Protein AF-A0A931LG82-F1 (afdb_monomer_lite)

pLDDT: mean 86.35, std 8.98, range [52.28, 95.19]

Sequence (62 aa):
MLNTAARLQEYAKRTGFDLVVSGTLLERLALPPAIEATVCGELELRGKAARVAAYGLGRSVR

Radius of gyration: 11.79 Å; chains: 1; bounding box: 29×21×29 Å

Structure (mmCIF, N/CA/C/O backbone):
data_AF-A0A931LG82-F1
#
_entry.id   AF-A0A931LG82-F1
#
loop_
_atom_site.group_PDB
_atom_site.id
_atom_site.type_symbol
_atom_site.label_atom_id
_atom_site.label_alt_id
_atom_site.label_comp_id
_atom_site.label_asym_id
_atom_site.label_entity_id
_atom_site.label_seq_id
_atom_site.pdbx_PDB_ins_code
_atom_site.Cartn_x
_atom_site.Cartn_y
_atom_site.Cartn_z
_atom_site.occupancy
_atom_site.B_iso_or_equiv
_atom_site.auth_seq_id
_atom_site.auth_comp_id
_atom_site.auth_asym_id
_atom_site.auth_atom_id
_atom_site.pdbx_PDB_model_num
ATOM 1 N N . MET A 1 1 ? 16.163 -15.017 -7.315 1.00 52.28 1 MET A N 1
ATOM 2 C CA . MET A 1 1 ? 15.647 -13.744 -7.872 1.00 52.28 1 MET A CA 1
ATOM 3 C C . MET A 1 1 ? 14.686 -13.135 -6.858 1.00 52.28 1 MET A C 1
ATOM 5 O O . MET A 1 1 ? 13.746 -13.813 -6.477 1.00 52.28 1 MET A O 1
ATOM 9 N N . LEU A 1 2 ? 14.942 -11.916 -6.372 1.00 57.19 2 LEU A N 1
ATOM 10 C CA . LEU A 1 2 ? 14.079 -11.229 -5.399 1.00 57.19 2 LEU A CA 1
ATOM 11 C C . LEU A 1 2 ? 12.958 -10.495 -6.155 1.00 57.19 2 LEU A C 1
ATOM 13 O O . LEU A 1 2 ? 13.246 -9.566 -6.913 1.00 57.19 2 LEU A O 1
ATOM 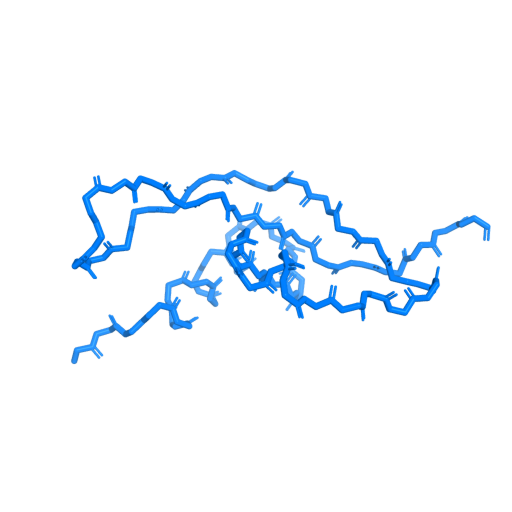17 N N . ASN A 1 3 ? 11.709 -10.941 -6.003 1.00 82.12 3 ASN A N 1
ATOM 18 C CA . ASN A 1 3 ? 10.549 -10.324 -6.653 1.00 82.12 3 ASN A CA 1
ATOM 19 C C . ASN A 1 3 ? 10.067 -9.077 -5.876 1.00 82.12 3 ASN A C 1
ATOM 21 O O . ASN A 1 3 ? 10.546 -8.779 -4.780 1.00 82.12 3 ASN A O 1
ATOM 25 N N . THR A 1 4 ? 9.137 -8.315 -6.455 1.00 83.56 4 THR A N 1
ATOM 26 C CA . THR A 1 4 ? 8.587 -7.085 -5.859 1.00 83.56 4 THR A CA 1
ATOM 27 C C . THR A 1 4 ? 8.057 -7.279 -4.436 1.00 83.56 4 THR A C 1
ATOM 29 O O . THR A 1 4 ? 8.295 -6.420 -3.591 1.00 83.56 4 THR A O 1
ATOM 32 N N . ALA A 1 5 ? 7.406 -8.411 -4.151 1.00 84.94 5 ALA A N 1
ATOM 33 C CA . ALA A 1 5 ? 6.852 -8.699 -2.829 1.00 84.94 5 ALA A CA 1
ATOM 34 C C . ALA A 1 5 ? 7.946 -8.779 -1.755 1.00 84.94 5 ALA A C 1
ATOM 36 O O . ALA A 1 5 ? 7.820 -8.183 -0.690 1.00 84.94 5 ALA A O 1
ATOM 37 N N . ALA A 1 6 ? 9.069 -9.429 -2.061 1.00 88.06 6 ALA A N 1
ATOM 38 C CA . ALA A 1 6 ? 10.159 -9.558 -1.102 1.00 88.06 6 ALA A CA 1
ATOM 39 C C . ALA A 1 6 ? 10.879 -8.221 -0.823 1.00 88.06 6 ALA A C 1
ATOM 41 O O . ALA A 1 6 ? 11.348 -7.995 0.290 1.00 88.06 6 ALA A O 1
ATOM 42 N N . ARG A 1 7 ? 10.913 -7.289 -1.790 1.00 86.25 7 ARG A N 1
ATOM 43 C CA . ARG A 1 7 ? 11.388 -5.913 -1.541 1.00 86.25 7 ARG A CA 1
ATOM 44 C C . ARG A 1 7 ? 10.431 -5.104 -0.669 1.00 86.25 7 ARG A C 1
ATOM 46 O O . ARG A 1 7 ? 10.894 -4.373 0.198 1.00 86.25 7 ARG A O 1
ATOM 53 N N . LEU A 1 8 ? 9.123 -5.240 -0.888 1.00 87.19 8 LEU A N 1
ATOM 54 C CA . LEU A 1 8 ? 8.107 -4.599 -0.049 1.00 87.19 8 LEU A CA 1
ATOM 55 C C . LEU A 1 8 ? 8.192 -5.104 1.397 1.00 87.19 8 LEU A C 1
ATOM 57 O O . LEU A 1 8 ? 8.153 -4.303 2.324 1.00 87.19 8 LEU A O 1
ATOM 61 N N . GLN A 1 9 ? 8.396 -6.410 1.591 1.00 87.38 9 GLN A N 1
ATOM 62 C CA . GLN A 1 9 ? 8.560 -7.000 2.920 1.00 87.38 9 GLN A CA 1
ATOM 63 C C . GLN A 1 9 ? 9.820 -6.495 3.636 1.00 87.38 9 GLN A C 1
ATOM 65 O O . GLN A 1 9 ? 9.776 -6.179 4.822 1.00 87.38 9 GLN A O 1
ATOM 70 N N . GLU A 1 10 ? 10.948 -6.400 2.932 1.00 88.12 10 GLU A N 1
ATOM 71 C CA . GLU A 1 10 ? 12.169 -5.821 3.502 1.00 88.12 10 GLU A CA 1
ATOM 72 C C . GLU A 1 10 ? 11.973 -4.344 3.879 1.00 88.12 10 GLU A C 1
ATOM 74 O O . GLU A 1 10 ? 12.481 -3.886 4.899 1.00 88.12 10 GLU A O 1
ATOM 79 N N . TYR A 1 11 ? 11.194 -3.601 3.092 1.00 86.94 11 TYR A N 1
ATOM 80 C CA . TYR A 1 11 ? 10.869 -2.208 3.387 1.00 86.94 11 TYR A CA 1
ATOM 81 C C . TYR A 1 11 ? 9.960 -2.054 4.610 1.00 86.94 11 TYR A C 1
ATOM 83 O O . TYR A 1 11 ? 10.199 -1.182 5.444 1.00 86.94 11 TYR A O 1
ATOM 91 N N . ALA A 1 12 ? 8.968 -2.934 4.761 1.00 87.00 12 ALA A N 1
ATOM 92 C CA . ALA A 1 12 ? 8.089 -2.993 5.928 1.00 87.00 12 ALA A CA 1
ATOM 93 C C . ALA A 1 12 ? 8.897 -3.117 7.233 1.00 87.00 12 ALA A C 1
ATOM 95 O O . ALA A 1 12 ? 8.753 -2.299 8.142 1.00 87.00 12 ALA A O 1
ATOM 96 N N . LYS A 1 13 ? 9.877 -4.035 7.264 1.00 86.56 13 LYS A N 1
ATOM 97 C CA . LYS A 1 13 ? 10.784 -4.222 8.415 1.00 86.56 13 LYS A CA 1
ATOM 98 C C . LYS A 1 13 ? 11.560 -2.962 8.807 1.00 86.56 13 LYS A C 1
ATOM 100 O O . LYS A 1 13 ? 11.896 -2.798 9.973 1.00 86.56 13 LYS A O 1
ATOM 105 N N . ARG A 1 14 ? 11.882 -2.093 7.843 1.00 86.50 14 ARG A N 1
ATOM 106 C CA . ARG A 1 14 ? 12.673 -0.867 8.068 1.00 86.50 14 ARG A CA 1
ATOM 107 C C . ARG A 1 14 ? 11.830 0.334 8.472 1.00 86.50 14 ARG A C 1
ATOM 109 O O . ARG A 1 14 ? 12.358 1.266 9.063 1.00 86.50 14 ARG A O 1
ATOM 116 N N . THR A 1 15 ? 10.554 0.331 8.105 1.00 81.00 15 THR A N 1
ATOM 117 C CA . THR A 1 15 ? 9.649 1.478 8.259 1.00 81.00 15 THR A CA 1
ATOM 118 C C . THR A 1 15 ? 8.690 1.329 9.437 1.00 81.00 15 THR A C 1
ATOM 120 O O . THR A 1 15 ? 7.986 2.278 9.761 1.00 81.00 15 THR A O 1
ATOM 123 N N . GLY A 1 16 ? 8.676 0.165 10.096 1.00 82.94 16 GLY A N 1
ATOM 124 C CA . GLY A 1 16 ? 7.818 -0.101 11.253 1.00 82.94 16 GLY A CA 1
ATOM 125 C C . GLY A 1 16 ? 6.353 -0.362 10.893 1.00 82.94 16 GLY A C 1
ATOM 126 O O . GLY A 1 16 ? 5.523 -0.448 11.790 1.00 82.94 16 GLY A O 1
ATOM 127 N N . PHE A 1 17 ? 6.030 -0.496 9.603 1.00 85.62 17 PHE A N 1
ATOM 128 C CA . PHE A 1 17 ? 4.705 -0.910 9.148 1.00 85.62 17 PHE A CA 1
ATOM 129 C C . PHE A 1 17 ? 4.618 -2.435 9.085 1.00 85.62 17 PHE A C 1
ATOM 131 O O . PHE A 1 17 ? 5.488 -3.082 8.504 1.00 85.62 17 PHE A O 1
ATOM 138 N N . ASP A 1 18 ? 3.525 -3.001 9.597 1.00 86.31 18 ASP A N 1
ATOM 139 C CA . ASP A 1 18 ? 3.264 -4.446 9.524 1.00 86.31 18 ASP A CA 1
ATOM 140 C C . ASP A 1 18 ? 2.933 -4.911 8.096 1.00 86.31 18 ASP A C 1
ATOM 142 O O . ASP A 1 18 ? 3.231 -6.044 7.709 1.00 86.31 18 ASP A O 1
ATOM 146 N N . LEU A 1 19 ? 2.331 -4.028 7.291 1.00 89.88 19 LEU A N 1
ATOM 147 C CA . LEU A 1 19 ? 1.927 -4.304 5.917 1.00 89.88 19 LEU A CA 1
ATOM 148 C C . LEU A 1 19 ? 2.250 -3.118 5.009 1.00 89.88 19 LEU A C 1
ATOM 150 O O . LEU A 1 19 ? 1.821 -1.994 5.261 1.00 89.88 19 LEU A O 1
ATOM 154 N N . VAL A 1 20 ? 2.970 -3.388 3.918 1.00 93.00 20 VAL A N 1
ATOM 155 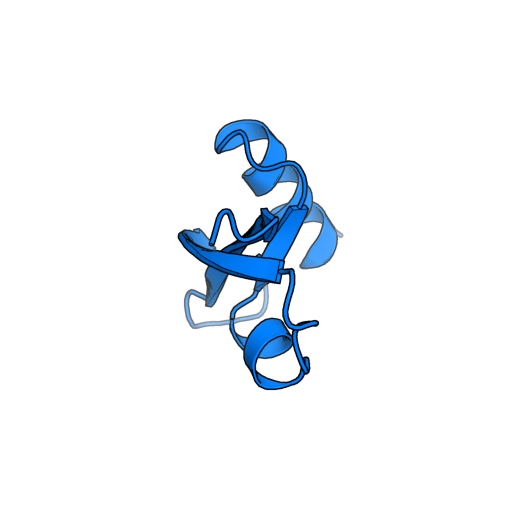C CA . VAL A 1 20 ? 3.320 -2.396 2.893 1.00 93.00 20 VAL A CA 1
ATOM 156 C C . VAL A 1 20 ? 2.880 -2.885 1.520 1.00 93.00 20 VAL A C 1
ATOM 158 O O . VAL A 1 20 ? 3.114 -4.037 1.149 1.00 93.00 20 VAL A O 1
ATOM 161 N N . VAL A 1 21 ? 2.285 -1.987 0.738 1.00 93.06 21 VAL A N 1
ATOM 162 C CA . VAL A 1 21 ? 1.853 -2.242 -0.639 1.00 93.06 21 VAL A CA 1
ATOM 163 C C . VAL A 1 21 ? 2.497 -1.254 -1.604 1.00 93.06 21 VAL A C 1
ATOM 165 O O . VAL A 1 21 ? 2.807 -0.118 -1.253 1.00 93.06 21 VAL A O 1
ATOM 168 N N . SER A 1 22 ? 2.693 -1.675 -2.853 1.00 91.75 22 SER A N 1
ATOM 169 C CA . SER A 1 22 ? 3.079 -0.754 -3.926 1.00 91.75 22 SER A CA 1
ATOM 170 C C . SER A 1 22 ? 1.883 0.080 -4.388 1.00 91.75 22 SER A C 1
ATOM 172 O O . SER A 1 22 ? 0.790 -0.474 -4.503 1.00 91.75 22 SER A O 1
ATOM 174 N N . GLY A 1 23 ? 2.106 1.330 -4.797 1.00 91.38 23 GLY A N 1
ATOM 175 C CA . GLY A 1 23 ? 1.068 2.212 -5.350 1.00 91.38 23 GLY A CA 1
ATOM 176 C C . GLY A 1 23 ? 0.276 1.580 -6.496 1.00 91.38 23 GLY A C 1
ATOM 177 O O . GLY A 1 23 ? -0.945 1.565 -6.461 1.00 91.38 23 GLY A O 1
ATOM 178 N N . THR A 1 24 ? 0.952 0.898 -7.428 1.00 88.94 24 THR A N 1
ATOM 179 C CA . THR A 1 24 ? 0.285 0.188 -8.539 1.00 88.94 24 THR A CA 1
ATOM 180 C C . THR A 1 24 ? -0.705 -0.889 -8.076 1.00 88.94 24 THR A C 1
ATOM 182 O O . THR A 1 24 ? -1.663 -1.200 -8.776 1.00 88.94 24 THR A O 1
ATOM 185 N N . LEU A 1 25 ? -0.453 -1.524 -6.925 1.00 90.25 25 LEU A N 1
ATOM 186 C CA . LEU A 1 25 ? -1.391 -2.491 -6.353 1.00 90.25 25 LEU A CA 1
ATOM 187 C C . LEU A 1 25 ? -2.516 -1.760 -5.620 1.00 90.25 25 LEU A C 1
ATOM 189 O O . LEU A 1 25 ? -3.670 -2.134 -5.785 1.00 90.25 25 LEU A O 1
ATOM 193 N N . LEU A 1 26 ? -2.185 -0.709 -4.867 1.00 93.31 26 LEU A N 1
ATOM 194 C CA . LEU A 1 26 ? -3.155 0.114 -4.150 1.00 93.31 26 LEU A CA 1
ATOM 195 C C . LEU A 1 26 ? -4.224 0.699 -5.086 1.00 93.31 26 LEU A C 1
ATOM 197 O O . LEU A 1 26 ? -5.402 0.610 -4.776 1.00 93.31 26 LEU A O 1
ATOM 201 N N . GLU A 1 27 ? -3.835 1.191 -6.264 1.00 91.75 27 GLU A N 1
ATOM 202 C CA . GLU A 1 27 ? -4.751 1.705 -7.301 1.00 91.75 27 GLU A CA 1
ATOM 203 C C . GLU A 1 27 ? -5.775 0.669 -7.791 1.00 91.75 27 GLU A C 1
ATOM 205 O O . GLU A 1 27 ? -6.825 1.024 -8.321 1.00 91.75 27 GLU A O 1
ATOM 210 N N . ARG A 1 28 ? -5.470 -0.623 -7.638 1.00 93.56 28 ARG A N 1
ATOM 211 C CA . ARG A 1 28 ? -6.325 -1.736 -8.074 1.00 93.56 28 ARG A CA 1
ATOM 212 C C . ARG A 1 28 ? -7.098 -2.367 -6.917 1.00 93.56 28 ARG A C 1
ATOM 214 O O . ARG A 1 28 ? -7.898 -3.269 -7.156 1.00 93.56 28 ARG A O 1
ATOM 221 N N . LEU A 1 29 ? -6.840 -1.939 -5.682 1.00 91.00 29 LEU A N 1
ATOM 222 C CA . LEU A 1 29 ? -7.483 -2.454 -4.482 1.00 91.00 29 LEU A CA 1
ATOM 223 C C . LEU A 1 29 ? -8.604 -1.515 -4.038 1.00 91.00 29 LEU A C 1
ATOM 225 O O . LEU A 1 29 ? -8.406 -0.316 -3.873 1.00 91.00 29 LEU A O 1
ATOM 229 N N . ALA A 1 30 ? -9.770 -2.086 -3.749 1.00 91.69 30 ALA A N 1
ATOM 230 C CA . ALA A 1 30 ? -10.760 -1.416 -2.922 1.00 91.69 30 ALA A CA 1
ATOM 231 C C . ALA A 1 30 ? -10.367 -1.622 -1.455 1.00 91.69 30 ALA A C 1
ATOM 233 O O . ALA A 1 30 ? -10.478 -2.735 -0.933 1.00 91.69 30 ALA A O 1
ATOM 234 N N . LEU A 1 31 ? -9.865 -0.573 -0.799 1.00 90.31 31 LEU A N 1
ATOM 235 C CA . LEU A 1 31 ? -9.569 -0.653 0.628 1.00 90.31 31 LEU A CA 1
ATOM 236 C C . LEU A 1 31 ? -10.875 -0.747 1.430 1.00 90.31 31 LEU A C 1
ATOM 238 O O . LEU A 1 31 ? -11.796 0.037 1.187 1.00 90.31 31 LEU A O 1
ATOM 242 N N . PRO A 1 32 ? -10.971 -1.677 2.397 1.00 91.19 32 PRO A N 1
ATOM 243 C CA . PRO A 1 32 ? -12.087 -1.691 3.330 1.00 91.19 32 PRO A CA 1
ATOM 244 C C . PRO A 1 32 ? -12.188 -0.352 4.082 1.00 91.19 32 PRO A C 1
ATOM 246 O O . PRO A 1 32 ? -11.151 0.236 4.384 1.00 91.19 32 PRO A O 1
ATOM 249 N N . PRO A 1 33 ? -13.391 0.098 4.487 1.00 89.12 33 PRO A N 1
ATOM 250 C CA . PRO A 1 33 ? -13.577 1.391 5.160 1.00 89.12 33 PRO A CA 1
ATOM 251 C C . PRO A 1 33 ? -12.760 1.576 6.447 1.00 89.12 33 PRO A C 1
ATOM 253 O O . PRO A 1 33 ? -12.470 2.699 6.842 1.00 89.12 33 PRO A O 1
ATOM 256 N N . ALA A 1 34 ? -12.392 0.476 7.108 1.00 93.50 34 ALA A N 1
ATOM 257 C CA . ALA A 1 34 ? -11.597 0.479 8.333 1.00 93.50 34 ALA A CA 1
ATOM 258 C C . ALA A 1 34 ? -10.077 0.488 8.085 1.00 93.50 34 ALA A C 1
ATOM 260 O O . ALA A 1 34 ? -9.320 0.370 9.048 1.00 93.50 34 ALA A O 1
ATOM 261 N N . ILE A 1 35 ? -9.622 0.571 6.831 1.00 93.62 35 ILE A N 1
ATOM 262 C CA . ILE A 1 35 ? -8.207 0.522 6.450 1.00 93.62 35 ILE A CA 1
ATOM 263 C C . ILE A 1 35 ? -7.819 1.811 5.736 1.00 93.62 35 ILE A C 1
ATOM 265 O O . ILE A 1 35 ? -8.486 2.242 4.798 1.00 93.62 35 ILE A O 1
ATOM 269 N N . GLU A 1 36 ? -6.698 2.390 6.148 1.00 94.06 36 GLU A N 1
ATOM 270 C CA . GLU A 1 36 ? -6.097 3.555 5.509 1.00 94.06 36 GLU A CA 1
ATOM 271 C C . GLU A 1 36 ? -4.710 3.231 4.954 1.00 94.06 36 GLU A C 1
ATOM 273 O O . GLU A 1 36 ? -4.000 2.359 5.462 1.00 94.06 36 GLU A O 1
ATOM 278 N N . ALA A 1 37 ? -4.348 3.934 3.881 1.00 94.75 37 ALA A N 1
ATOM 279 C CA . ALA A 1 37 ? -3.032 3.863 3.268 1.00 94.75 37 ALA A CA 1
ATOM 280 C C . ALA A 1 37 ? -2.266 5.159 3.526 1.00 94.75 37 ALA A C 1
ATOM 282 O O . ALA A 1 37 ? -2.721 6.241 3.150 1.00 94.75 37 ALA A O 1
ATOM 283 N N . THR A 1 38 ? -1.072 5.032 4.092 1.00 93.81 38 THR A N 1
ATOM 284 C CA . THR A 1 38 ? -0.174 6.154 4.379 1.00 93.81 38 THR A CA 1
ATOM 285 C C . THR A 1 38 ? 1.071 6.025 3.521 1.00 93.81 38 THR A C 1
ATOM 287 O O . THR A 1 38 ? 1.710 4.973 3.510 1.00 93.81 38 THR A O 1
ATOM 290 N N . VAL A 1 39 ? 1.429 7.084 2.791 1.00 92.06 39 VAL A N 1
ATOM 291 C CA . VAL A 1 39 ? 2.670 7.111 2.002 1.00 92.06 39 VAL A CA 1
ATOM 292 C C . VAL A 1 39 ? 3.852 6.896 2.946 1.00 92.06 39 VAL A C 1
ATOM 294 O O . VAL A 1 39 ? 4.027 7.657 3.894 1.00 92.06 39 VAL A O 1
ATOM 297 N N . CYS A 1 40 ? 4.666 5.873 2.682 1.00 89.69 40 CYS A N 1
ATOM 298 C CA . CYS A 1 40 ? 5.848 5.566 3.490 1.00 89.69 40 CYS A CA 1
ATOM 299 C C . CYS A 1 40 ? 7.172 5.714 2.728 1.00 89.69 40 CYS A C 1
ATOM 301 O O . CYS A 1 40 ? 8.230 5.657 3.348 1.00 89.69 40 CYS A O 1
ATOM 303 N N . GLY A 1 41 ? 7.124 5.961 1.413 1.00 90.50 41 GLY A N 1
ATOM 304 C CA . GLY A 1 41 ? 8.282 6.341 0.602 1.00 90.50 41 GLY A CA 1
ATOM 305 C C . GLY A 1 41 ? 8.236 5.758 -0.807 1.00 90.50 41 GLY A C 1
ATOM 306 O O . GLY A 1 41 ? 7.162 5.492 -1.342 1.00 90.50 41 GLY A O 1
ATOM 307 N N . GLU A 1 42 ? 9.403 5.554 -1.414 1.00 90.81 42 GLU A N 1
ATOM 308 C CA . GLU A 1 42 ? 9.535 4.999 -2.764 1.00 90.81 42 GLU A CA 1
ATOM 309 C C . GLU A 1 42 ? 10.529 3.834 -2.811 1.00 90.81 42 GLU A C 1
ATOM 311 O O . GLU A 1 42 ? 11.516 3.792 -2.075 1.00 90.81 42 GLU A O 1
ATOM 316 N N . LEU A 1 43 ? 10.275 2.889 -3.718 1.00 85.00 43 LEU A N 1
ATOM 317 C CA . LEU A 1 43 ? 11.047 1.666 -3.901 1.00 85.00 43 LEU A CA 1
ATOM 318 C C . LEU A 1 43 ? 11.594 1.551 -5.319 1.00 85.00 43 LEU A C 1
ATOM 320 O O . LEU A 1 43 ? 10.861 1.649 -6.306 1.00 85.00 43 LEU A O 1
ATOM 324 N N . GLU A 1 44 ? 12.874 1.207 -5.417 1.00 84.81 44 GLU A N 1
ATOM 325 C CA . GLU A 1 44 ? 13.479 0.747 -6.664 1.00 84.81 44 GLU A CA 1
ATOM 326 C C . GLU A 1 44 ? 13.219 -0.748 -6.858 1.00 84.81 44 GLU A C 1
ATOM 328 O O . GLU A 1 44 ? 13.730 -1.614 -6.138 1.00 84.81 44 GLU A O 1
ATOM 333 N N . LEU A 1 45 ? 12.405 -1.067 -7.861 1.00 79.25 45 LEU A N 1
ATOM 334 C CA . LEU A 1 45 ? 12.077 -2.439 -8.220 1.00 79.25 45 LEU A CA 1
ATOM 335 C C . LEU A 1 45 ? 12.886 -2.849 -9.452 1.00 79.25 45 LEU A C 1
ATOM 337 O O . LEU A 1 45 ? 12.777 -2.250 -10.514 1.00 79.25 45 LEU A O 1
ATOM 341 N N . ARG A 1 46 ? 13.686 -3.914 -9.330 1.00 74.69 46 ARG A N 1
ATOM 342 C CA . ARG A 1 46 ? 14.436 -4.484 -10.464 1.00 74.69 46 ARG A CA 1
ATOM 343 C C . ARG A 1 46 ? 13.459 -4.845 -11.588 1.00 74.69 46 ARG A C 1
ATOM 345 O O . ARG A 1 46 ? 12.492 -5.557 -11.338 1.00 74.69 46 ARG A O 1
ATOM 352 N N . GLY A 1 47 ? 13.750 -4.390 -12.804 1.00 77.19 47 GLY A N 1
ATOM 353 C CA . GLY A 1 47 ? 12.887 -4.588 -13.973 1.00 77.19 47 GLY A CA 1
ATOM 354 C C . GLY A 1 47 ? 11.815 -3.509 -14.152 1.00 77.19 47 GLY A C 1
ATOM 355 O O . GLY A 1 47 ? 11.092 -3.547 -15.140 1.00 77.19 47 GLY A O 1
ATOM 356 N N . LYS A 1 48 ? 11.730 -2.528 -13.243 1.00 73.94 48 LYS A N 1
ATOM 357 C CA . LYS A 1 48 ? 10.976 -1.290 -13.450 1.00 73.94 48 LYS A CA 1
ATOM 358 C C . LYS A 1 48 ? 11.957 -0.123 -13.533 1.00 73.94 48 LYS A C 1
ATOM 360 O O . LYS A 1 48 ? 12.798 0.034 -12.655 1.00 73.94 48 LYS A O 1
ATOM 365 N N . ALA A 1 49 ? 11.856 0.670 -14.598 1.00 67.62 49 ALA A N 1
ATOM 366 C CA . ALA A 1 49 ? 12.696 1.854 -14.782 1.00 67.62 49 ALA A CA 1
ATOM 367 C C . ALA A 1 49 ? 12.310 2.993 -13.820 1.00 67.62 49 ALA A C 1
ATOM 369 O O . ALA A 1 49 ? 13.160 3.781 -13.424 1.00 67.62 49 ALA A O 1
ATOM 370 N N . ALA A 1 50 ? 11.035 3.054 -13.423 1.00 81.81 50 ALA A N 1
ATOM 371 C CA . ALA A 1 50 ? 10.519 4.051 -12.495 1.00 81.81 50 ALA A CA 1
ATOM 372 C C . ALA A 1 50 ? 10.504 3.533 -11.051 1.00 81.81 50 ALA A C 1
ATOM 374 O O . ALA A 1 50 ? 10.190 2.361 -10.796 1.00 81.81 50 ALA A O 1
ATOM 375 N N . ARG A 1 51 ? 10.787 4.440 -10.110 1.00 87.12 51 ARG A N 1
ATOM 376 C CA . ARG A 1 51 ? 10.520 4.227 -8.687 1.00 87.12 51 ARG A CA 1
ATOM 377 C C . ARG A 1 51 ? 9.026 4.032 -8.465 1.00 87.12 51 ARG A C 1
ATOM 379 O O . ARG A 1 51 ? 8.200 4.612 -9.163 1.00 87.12 51 ARG A O 1
ATOM 386 N N . VAL A 1 52 ? 8.685 3.176 -7.509 1.00 88.38 52 VAL A N 1
ATOM 387 C CA . VAL A 1 52 ? 7.294 2.871 -7.173 1.00 88.38 52 VAL A CA 1
ATOM 388 C C . VAL A 1 52 ? 7.011 3.340 -5.760 1.00 88.38 52 VAL A C 1
ATOM 390 O O . VAL A 1 52 ? 7.697 2.921 -4.831 1.00 88.38 52 VAL A O 1
ATOM 393 N N . ALA A 1 53 ? 5.985 4.173 -5.601 1.00 92.38 53 ALA A N 1
ATOM 394 C CA . ALA A 1 53 ? 5.511 4.594 -4.292 1.00 92.38 53 ALA A CA 1
ATOM 395 C C . ALA A 1 53 ? 5.125 3.380 -3.430 1.00 92.38 53 ALA A C 1
ATOM 397 O O . ALA A 1 53 ? 4.533 2.409 -3.916 1.00 92.38 53 ALA A O 1
ATOM 398 N N . ALA A 1 54 ? 5.476 3.439 -2.153 1.00 93.06 54 ALA A N 1
ATOM 399 C CA . ALA A 1 54 ? 5.161 2.458 -1.133 1.00 93.06 54 ALA A CA 1
ATOM 400 C C . ALA A 1 54 ? 4.197 3.078 -0.120 1.00 93.06 54 ALA A C 1
ATOM 402 O O . ALA A 1 54 ? 4.354 4.235 0.282 1.00 93.06 54 ALA A O 1
ATOM 403 N N . TYR A 1 55 ? 3.209 2.291 0.289 1.00 95.19 55 TYR A N 1
ATOM 404 C CA . TYR A 1 55 ? 2.184 2.703 1.236 1.00 95.19 55 TYR A CA 1
ATOM 405 C C . TYR A 1 55 ? 2.103 1.691 2.368 1.00 95.19 55 TYR A C 1
ATOM 407 O O . TYR A 1 55 ? 1.960 0.494 2.112 1.00 95.19 55 TYR A O 1
ATOM 415 N N . GLY A 1 56 ? 2.179 2.167 3.605 1.00 94.81 56 GLY A N 1
ATOM 416 C CA . GLY A 1 56 ? 1.833 1.380 4.781 1.00 94.81 56 GLY A CA 1
ATOM 417 C C . GLY A 1 56 ? 0.317 1.282 4.911 1.00 94.81 56 GLY A C 1
ATOM 418 O O . GLY A 1 56 ? -0.374 2.281 4.712 1.00 94.81 56 GLY A O 1
ATOM 419 N N . LEU A 1 57 ? -0.198 0.094 5.226 1.00 94.00 57 LEU A N 1
ATOM 420 C CA . LEU A 1 57 ? -1.615 -0.108 5.528 1.00 94.00 57 LEU A CA 1
ATOM 421 C C . LEU A 1 57 ? -1.815 -0.232 7.037 1.00 94.00 57 LEU A C 1
ATOM 423 O O . LEU A 1 57 ? -1.119 -1.005 7.695 1.00 94.00 57 LEU A O 1
ATOM 427 N N . GLY A 1 58 ? -2.784 0.507 7.569 1.00 93.19 58 GL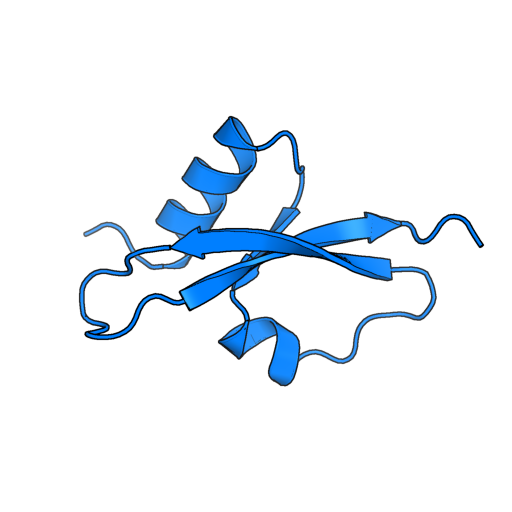Y A N 1
ATOM 428 C CA . GLY A 1 58 ? -3.135 0.505 8.988 1.00 93.19 58 GLY A CA 1
ATOM 429 C C . GLY A 1 58 ? -4.642 0.566 9.201 1.00 93.19 58 GLY A C 1
ATOM 430 O O . GLY A 1 58 ? -5.402 0.852 8.274 1.00 93.19 58 GLY A O 1
ATOM 431 N N . ARG A 1 59 ? -5.092 0.282 10.428 1.00 92.19 59 ARG A N 1
ATOM 432 C CA . ARG A 1 59 ? -6.491 0.534 10.798 1.00 92.19 59 ARG A CA 1
ATOM 433 C C . ARG A 1 59 ? -6.723 2.038 10.829 1.00 92.19 59 ARG A C 1
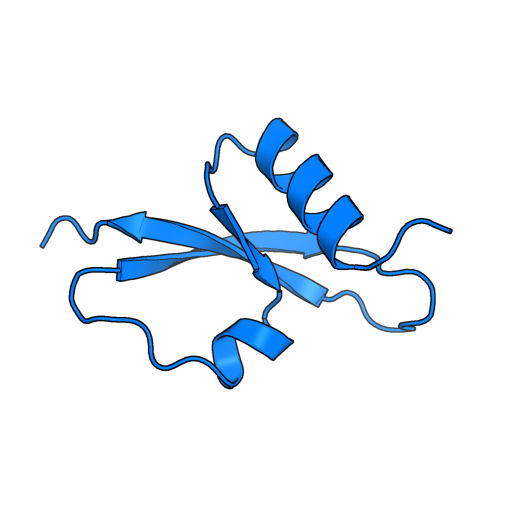ATOM 435 O O . ARG A 1 59 ? -5.963 2.747 11.479 1.00 92.19 59 ARG A O 1
ATOM 442 N N . SER A 1 60 ? -7.791 2.493 10.185 1.00 85.56 60 SER A N 1
ATOM 443 C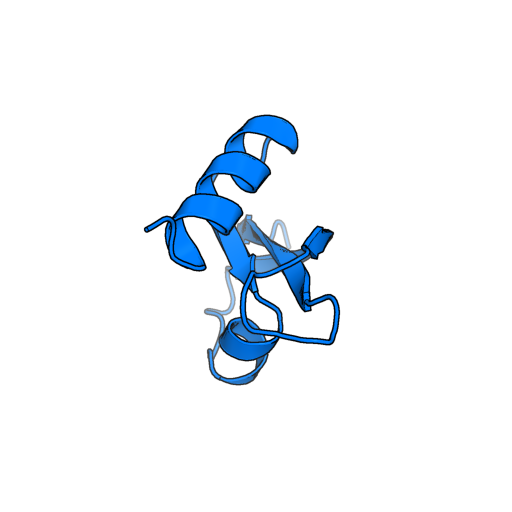 CA . SER A 1 60 ? -8.224 3.876 10.334 1.00 85.56 60 SER A CA 1
ATOM 444 C C . SER A 1 60 ? -8.758 4.094 11.747 1.00 85.56 60 SER A C 1
ATOM 446 O O . SER A 1 60 ? -9.505 3.263 12.268 1.00 85.56 60 SER A O 1
ATOM 448 N N . VAL A 1 61 ? -8.339 5.191 12.376 1.00 71.50 61 VAL A N 1
ATOM 449 C CA . VAL A 1 61 ? -8.656 5.523 13.778 1.00 71.50 61 VAL A CA 1
ATOM 450 C C . VAL A 1 61 ? -9.806 6.536 13.886 1.00 71.50 61 VAL A C 1
ATOM 452 O O . VAL A 1 61 ? -9.914 7.238 14.888 1.00 71.50 61 VAL A O 1
ATOM 455 N N . ARG A 1 62 ? -10.635 6.663 12.843 1.00 59.06 62 ARG A N 1
ATOM 456 C CA . ARG A 1 62 ? -11.782 7.585 12.840 1.00 59.06 62 ARG A CA 1
ATOM 457 C C . ARG A 1 62 ? -12.949 7.085 13.676 1.00 59.06 62 ARG A C 1
ATOM 45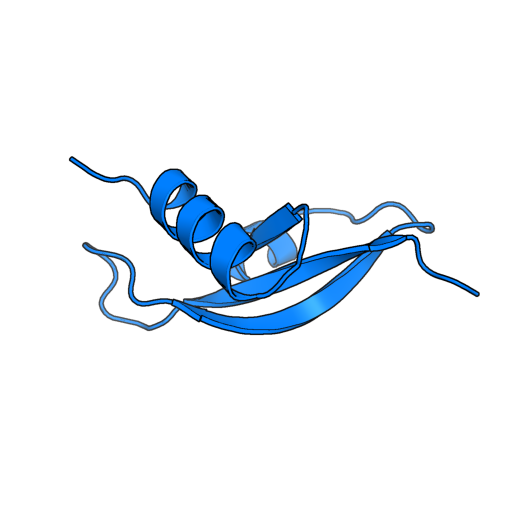9 O O . ARG A 1 62 ? -13.222 5.865 13.633 1.00 59.06 62 ARG A O 1
#

Secondary structure (DSSP, 8-state):
---HHHHHHHHHHHHT-S-EEEHHHHTT----TTEEEEEEEEE--TT-SS-EEEEEEEE---

Foldseek 3Di:
DQAPVNQQVVVCVVQVAPDKDWPVVVVVDDDDPQKDWAFRAWDDGPVDPDITTMTGIDGDPD